Protein AF-A0A3P7NZN1-F1 (afdb_monomer_lite)

pLDDT: mean 89.76, std 15.11, range [35.97, 98.56]

Sequence (94 aa):
MEVGEHSWLRVTHALGKRNYYGAAKAILSDNPVGLTCGMVCPTSDLCEGGCNLTATEEGAIKIGGLQQFAVESFARMNIPQVSIYALLGLNNQA

Foldseek 3Di:
DDPDDPLPVQLVVCVVVVNLVSNQVSQCVVPVPQQVCLPDPPCCVPVQVPAPCCPDPVGGDSSSPSSNVSNVVVVVVVDDDDDPCNVVVHDPPD

Radius of gyration: 15.41 Å; chains: 1; bounding box: 40×32×35 Å

Secondary structure (DSSP, 8-state):
----S-HHHHHHHHHHTT-HHHHHHHHHHH-TTHHHHHHH--GGGTTTTT-GGGGSTT-S--HHHHHHHHHHHHHHTTPPP--HHHHTT-----

Structure (mmCIF, N/CA/C/O backbone):
data_AF-A0A3P7NZN1-F1
#
_entry.id   AF-A0A3P7NZN1-F1
#
loop_
_atom_site.group_PDB
_atom_site.id
_atom_site.type_symbol
_atom_site.label_atom_id
_atom_site.label_alt_id
_atom_site.label_comp_id
_atom_site.label_asym_id
_atom_site.label_entity_id
_atom_site.label_seq_id
_atom_site.pdbx_PDB_ins_code
_atom_site.Cartn_x
_atom_site.Cartn_y
_atom_site.Cartn_z
_atom_site.occupancy
_atom_site.B_iso_or_equiv
_atom_site.auth_seq_id
_atom_site.auth_comp_id
_atom_site.auth_asym_id
_atom_site.auth_atom_id
_atom_site.pdbx_PDB_model_num
ATOM 1 N N . MET A 1 1 ? 18.099 -4.332 15.335 1.00 35.97 1 MET A N 1
ATOM 2 C CA . MET A 1 1 ? 17.666 -4.520 13.935 1.00 35.97 1 MET A CA 1
ATOM 3 C C . MET A 1 1 ? 16.517 -5.509 13.971 1.00 35.97 1 MET A C 1
ATOM 5 O O . MET A 1 1 ? 16.740 -6.693 13.791 1.00 35.97 1 MET A O 1
ATOM 9 N N . GLU A 1 2 ? 15.319 -5.041 14.308 1.00 38.03 2 GLU A N 1
ATOM 10 C CA . GLU A 1 2 ? 14.111 -5.872 14.303 1.00 38.03 2 GLU A CA 1
ATOM 11 C C . GLU A 1 2 ? 13.299 -5.517 13.058 1.00 38.03 2 GLU A C 1
ATOM 13 O O . GLU A 1 2 ? 12.618 -4.497 12.978 1.00 38.03 2 GLU A O 1
ATOM 18 N N . VAL A 1 3 ? 13.461 -6.346 12.034 1.00 43.34 3 VAL A N 1
ATOM 19 C CA . VAL A 1 3 ? 12.521 -6.497 10.924 1.00 43.34 3 VAL A CA 1
ATOM 20 C C . VAL A 1 3 ? 11.476 -7.495 11.418 1.00 43.34 3 VAL A C 1
ATOM 22 O O . VAL A 1 3 ? 11.750 -8.688 11.422 1.00 43.34 3 VAL A O 1
ATOM 25 N N . GLY A 1 4 ? 10.341 -7.015 11.936 1.00 38.97 4 GLY A N 1
ATOM 26 C CA . GLY A 1 4 ? 9.386 -7.899 12.619 1.00 38.97 4 GLY A CA 1
ATOM 27 C C . GLY A 1 4 ? 7.931 -7.443 12.623 1.00 38.97 4 GLY A C 1
ATOM 28 O O . GLY A 1 4 ? 7.100 -8.136 12.057 1.00 38.97 4 GLY A O 1
ATOM 29 N N . GLU A 1 5 ? 7.585 -6.296 13.216 1.00 38.38 5 GLU A N 1
ATOM 30 C CA . GLU A 1 5 ? 6.189 -6.144 13.687 1.00 38.38 5 GLU A CA 1
ATOM 31 C C . GLU A 1 5 ? 5.328 -5.045 13.061 1.00 38.38 5 GLU A C 1
ATOM 33 O O . GLU A 1 5 ? 4.148 -4.956 13.386 1.00 38.38 5 GLU A O 1
ATOM 38 N N . HIS A 1 6 ? 5.808 -4.246 12.100 1.00 51.59 6 HIS A N 1
ATOM 39 C CA . HIS A 1 6 ? 4.935 -3.204 11.541 1.00 51.59 6 HIS A CA 1
ATOM 40 C C . HIS A 1 6 ? 5.155 -2.882 10.058 1.00 51.59 6 HIS A C 1
ATOM 42 O O . HIS A 1 6 ? 5.490 -1.744 9.715 1.00 51.59 6 HIS A O 1
ATOM 48 N N . SER A 1 7 ? 4.916 -3.847 9.157 1.00 65.12 7 SER A N 1
ATOM 49 C CA . SER A 1 7 ? 4.913 -3.566 7.704 1.00 65.12 7 SER A CA 1
ATOM 50 C C . SER A 1 7 ? 4.018 -2.351 7.377 1.00 65.12 7 SER A C 1
ATOM 52 O O . SER A 1 7 ? 4.453 -1.410 6.711 1.00 65.12 7 SER A O 1
ATOM 54 N N . TRP A 1 8 ? 2.845 -2.251 8.017 1.00 77.56 8 TRP A N 1
ATOM 55 C CA . TRP A 1 8 ? 1.921 -1.128 7.828 1.00 77.56 8 TRP A CA 1
ATOM 56 C C . TRP A 1 8 ? 2.343 0.212 8.448 1.00 77.56 8 TRP A C 1
ATOM 58 O O . TRP A 1 8 ? 2.134 1.241 7.804 1.00 77.56 8 TRP A O 1
ATOM 68 N N . LEU A 1 9 ? 2.982 0.254 9.631 1.00 84.31 9 LEU A N 1
ATOM 69 C CA . LEU A 1 9 ? 3.468 1.537 10.183 1.00 84.31 9 LEU A CA 1
ATOM 70 C C . LEU A 1 9 ? 4.541 2.159 9.287 1.00 84.31 9 LEU A C 1
ATOM 72 O O . LEU A 1 9 ? 4.623 3.379 9.170 1.00 84.31 9 LEU A O 1
ATOM 76 N N . ARG A 1 10 ? 5.360 1.335 8.620 1.00 89.19 10 ARG A N 1
ATOM 77 C CA . ARG A 1 10 ? 6.370 1.831 7.673 1.00 89.19 10 ARG A CA 1
ATOM 78 C C . ARG A 1 10 ? 5.715 2.517 6.476 1.00 89.19 10 ARG A C 1
ATOM 80 O O . ARG A 1 10 ? 6.200 3.564 6.049 1.00 89.19 10 ARG A O 1
ATOM 87 N N . VAL A 1 11 ? 4.615 1.958 5.968 1.00 92.75 11 VAL A N 1
ATOM 88 C CA . VAL A 1 11 ? 3.842 2.527 4.854 1.00 92.75 11 VAL A CA 1
ATOM 89 C C . VAL A 1 11 ? 3.210 3.858 5.256 1.00 92.75 11 VAL A C 1
ATOM 91 O O . VAL A 1 11 ? 3.442 4.865 4.589 1.00 92.75 11 VAL A O 1
ATOM 94 N N . THR A 1 12 ? 2.459 3.899 6.360 1.00 93.00 12 THR A N 1
ATOM 95 C CA . THR A 1 12 ? 1.762 5.122 6.798 1.00 93.00 12 THR A CA 1
ATOM 96 C C . THR A 1 12 ? 2.738 6.235 7.181 1.00 93.00 12 THR A C 1
ATOM 98 O O . THR A 1 12 ? 2.532 7.388 6.801 1.00 93.00 12 THR A O 1
ATOM 101 N N . HIS A 1 13 ? 3.858 5.903 7.831 1.00 94.75 13 HIS A N 1
ATOM 102 C CA . HIS A 1 13 ? 4.937 6.854 8.120 1.00 94.75 13 HIS A CA 1
ATOM 103 C C . HIS A 1 13 ? 5.577 7.419 6.850 1.00 94.75 13 HIS A C 1
ATOM 105 O O . HIS A 1 13 ? 5.812 8.626 6.753 1.00 94.75 13 HIS A O 1
ATOM 111 N N . ALA A 1 14 ? 5.852 6.570 5.854 1.00 96.31 14 ALA A N 1
ATOM 112 C CA . ALA A 1 14 ? 6.396 7.014 4.574 1.00 96.31 14 ALA A CA 1
ATOM 113 C C . ALA A 1 14 ? 5.420 7.950 3.842 1.00 96.31 14 ALA A C 1
ATOM 115 O O . ALA A 1 14 ? 5.842 8.996 3.345 1.00 96.31 14 ALA A O 1
ATOM 116 N N . LEU A 1 15 ? 4.121 7.632 3.847 1.00 96.38 15 LEU A N 1
ATOM 117 C CA . LEU A 1 15 ? 3.071 8.486 3.285 1.00 96.38 15 LEU A CA 1
ATOM 118 C C . LEU A 1 15 ? 2.976 9.839 4.000 1.00 96.38 15 LEU A C 1
ATOM 120 O O . LEU A 1 15 ? 2.970 10.873 3.332 1.00 96.38 15 LEU A O 1
ATOM 124 N N . GLY A 1 16 ? 3.005 9.855 5.337 1.00 97.19 16 GLY A N 1
ATOM 125 C CA . GLY A 1 16 ? 3.008 11.091 6.130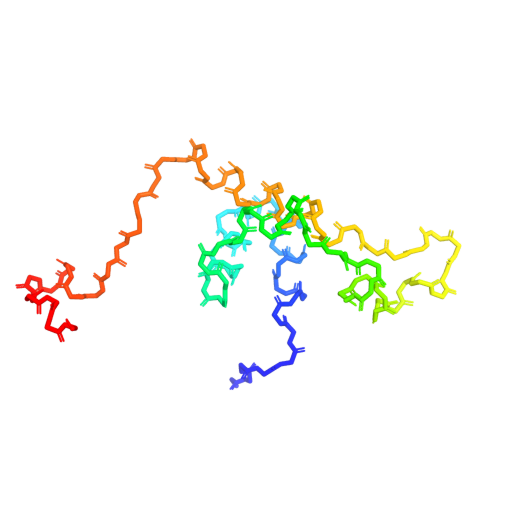 1.00 97.19 16 GLY A CA 1
ATOM 126 C C . GLY A 1 16 ? 4.205 12.002 5.829 1.00 97.19 16 GLY A C 1
ATOM 127 O O . GLY A 1 16 ? 4.086 13.224 5.858 1.00 97.19 16 GLY A O 1
ATOM 128 N N . LYS A 1 17 ? 5.348 11.418 5.448 1.00 97.75 17 LYS A N 1
ATOM 129 C CA . LYS A 1 17 ? 6.553 12.142 5.007 1.00 97.75 17 LYS A CA 1
ATOM 130 C C . LYS A 1 17 ? 6.598 12.447 3.507 1.00 97.75 17 LYS A C 1
ATOM 132 O O . LYS A 1 17 ? 7.633 12.897 3.021 1.00 97.75 17 LYS A O 1
ATOM 137 N N . ARG A 1 18 ? 5.517 12.192 2.760 1.00 97.56 18 ARG A N 1
ATOM 138 C CA . ARG A 1 18 ? 5.454 12.327 1.291 1.00 97.56 18 ARG A CA 1
ATOM 139 C C . ARG A 1 18 ? 6.481 11.468 0.538 1.00 97.56 18 ARG A C 1
ATOM 141 O O . ARG A 1 18 ? 6.822 11.750 -0.607 1.00 97.56 18 ARG A O 1
ATOM 148 N N . ASN A 1 19 ? 6.966 10.394 1.158 1.00 97.62 19 ASN A N 1
ATOM 149 C CA . ASN A 1 19 ? 7.862 9.424 0.538 1.00 97.62 19 ASN A CA 1
ATOM 150 C C . ASN A 1 19 ? 7.050 8.304 -0.135 1.00 97.62 19 ASN A C 1
ATOM 152 O O . ASN A 1 19 ? 6.992 7.172 0.350 1.00 97.62 19 ASN A O 1
ATOM 156 N N . TYR A 1 20 ? 6.405 8.630 -1.257 1.00 97.88 20 TYR A N 1
ATOM 157 C CA . TYR A 1 20 ? 5.517 7.699 -1.964 1.00 97.88 20 TYR A CA 1
ATOM 158 C C . TYR A 1 20 ? 6.267 6.506 -2.562 1.00 97.88 20 TYR A C 1
ATOM 160 O O . TYR A 1 20 ? 5.764 5.387 -2.525 1.00 97.88 20 TYR A O 1
ATOM 168 N N . TYR A 1 21 ? 7.501 6.721 -3.027 1.00 97.75 21 TYR A N 1
ATOM 169 C CA . TYR A 1 21 ? 8.374 5.639 -3.481 1.00 97.75 21 TYR A CA 1
ATOM 170 C C . TYR A 1 21 ? 8.683 4.655 -2.346 1.00 97.75 21 TYR A C 1
ATOM 172 O O . TYR A 1 21 ? 8.557 3.448 -2.522 1.00 97.75 21 TYR A O 1
ATOM 180 N 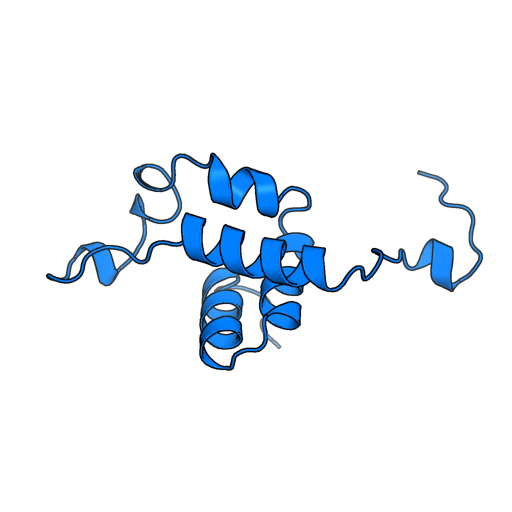N . GLY A 1 22 ? 9.045 5.154 -1.160 1.00 96.31 22 GLY A N 1
ATOM 181 C CA . GLY A 1 22 ? 9.318 4.314 0.007 1.00 96.31 22 GLY A CA 1
ATOM 182 C C . GLY A 1 22 ? 8.094 3.526 0.473 1.00 96.31 22 GLY A C 1
ATOM 183 O O . GLY A 1 22 ? 8.225 2.348 0.802 1.00 96.31 22 GLY A O 1
ATOM 184 N N . ALA A 1 23 ? 6.911 4.150 0.448 1.00 97.19 23 ALA A N 1
ATOM 185 C CA . ALA A 1 23 ? 5.646 3.483 0.749 1.00 97.19 23 ALA A CA 1
ATOM 186 C C . ALA A 1 23 ? 5.343 2.364 -0.263 1.00 97.19 23 ALA A C 1
ATOM 188 O O . ALA A 1 23 ? 5.116 1.223 0.135 1.00 97.19 23 ALA A O 1
ATOM 189 N N . ALA A 1 24 ? 5.417 2.663 -1.565 1.00 97.50 24 ALA A N 1
ATOM 190 C CA . ALA A 1 24 ? 5.190 1.684 -2.626 1.00 97.50 24 ALA A CA 1
ATOM 191 C C . ALA A 1 24 ? 6.213 0.544 -2.594 1.00 97.50 24 ALA A C 1
ATOM 193 O O . ALA A 1 24 ? 5.840 -0.613 -2.751 1.00 97.50 24 ALA A O 1
ATOM 194 N N . LYS A 1 25 ? 7.490 0.845 -2.324 1.00 95.75 25 LYS A N 1
ATOM 195 C CA . LYS A 1 25 ? 8.539 -0.166 -2.167 1.00 95.75 25 LYS A CA 1
ATOM 196 C C . LYS A 1 25 ? 8.225 -1.123 -1.020 1.00 95.75 25 LYS A C 1
ATOM 198 O O . LYS A 1 25 ? 8.404 -2.323 -1.190 1.00 95.75 25 LYS A O 1
ATOM 203 N N . ALA A 1 26 ? 7.776 -0.616 0.130 1.00 95.19 26 ALA A N 1
ATOM 204 C CA . ALA A 1 26 ? 7.389 -1.467 1.254 1.00 95.19 26 ALA A CA 1
ATOM 205 C C . ALA A 1 26 ? 6.212 -2.384 0.880 1.00 95.19 26 ALA A C 1
ATOM 207 O O . ALA A 1 26 ? 6.320 -3.591 1.055 1.00 95.19 26 ALA A O 1
ATOM 208 N N . ILE A 1 27 ? 5.158 -1.831 0.268 1.00 96.06 27 ILE A N 1
ATOM 209 C CA . ILE A 1 27 ? 3.992 -2.599 -0.201 1.00 96.06 27 ILE A CA 1
ATOM 210 C C . ILE A 1 27 ? 4.406 -3.689 -1.201 1.00 96.06 27 ILE A C 1
ATOM 212 O O . ILE A 1 27 ? 4.072 -4.853 -1.014 1.00 96.06 27 ILE A O 1
ATOM 216 N N . LEU A 1 28 ? 5.142 -3.323 -2.255 1.00 95.88 28 LEU A N 1
ATOM 217 C CA . LEU A 1 28 ? 5.498 -4.232 -3.351 1.00 95.88 28 LEU A CA 1
ATOM 218 C C . LEU A 1 28 ? 6.547 -5.281 -2.961 1.00 95.88 28 LEU A C 1
ATOM 220 O O . LEU A 1 28 ? 6.696 -6.270 -3.674 1.00 95.88 28 LEU A O 1
ATOM 224 N N . SER A 1 29 ? 7.262 -5.080 -1.848 1.00 93.19 29 SER A N 1
ATOM 225 C CA . SER A 1 29 ? 8.184 -6.091 -1.307 1.00 93.19 29 SER A CA 1
ATOM 226 C C . SER A 1 29 ? 7.436 -7.283 -0.709 1.00 93.19 29 SER A C 1
ATOM 228 O O . SER A 1 29 ? 7.898 -8.410 -0.856 1.00 93.19 29 SER A O 1
ATOM 230 N N . ASP A 1 30 ? 6.286 -7.035 -0.076 1.00 93.19 30 ASP A N 1
ATOM 231 C CA . ASP A 1 30 ? 5.472 -8.075 0.568 1.00 93.19 30 ASP A CA 1
ATOM 232 C C . ASP A 1 30 ? 4.333 -8.561 -0.350 1.00 93.19 30 ASP A C 1
ATOM 234 O O . ASP A 1 30 ? 3.881 -9.700 -0.251 1.00 93.19 30 ASP A O 1
ATOM 238 N N . ASN A 1 31 ? 3.857 -7.699 -1.254 1.00 93.94 31 ASN A N 1
ATOM 239 C CA . ASN A 1 31 ? 2.735 -7.967 -2.144 1.00 93.94 31 ASN A CA 1
ATOM 240 C C . ASN A 1 31 ? 2.998 -7.424 -3.566 1.00 93.94 31 ASN A C 1
ATOM 242 O O . ASN A 1 31 ? 2.758 -6.239 -3.826 1.00 93.94 31 ASN A O 1
ATOM 246 N N . PRO A 1 32 ? 3.411 -8.273 -4.528 1.00 95.56 32 PRO A N 1
ATOM 247 C CA . PRO A 1 32 ? 3.739 -7.840 -5.890 1.00 95.56 32 PRO A CA 1
ATOM 248 C C . PRO A 1 32 ? 2.530 -7.314 -6.682 1.00 95.56 32 PRO A C 1
ATOM 250 O O . PRO A 1 32 ? 2.706 -6.598 -7.664 1.00 95.56 32 PRO A O 1
ATOM 253 N N . VAL A 1 33 ? 1.300 -7.617 -6.252 1.00 97.38 33 VAL A N 1
ATOM 254 C CA . VAL A 1 33 ? 0.049 -7.113 -6.848 1.00 97.38 33 VAL A CA 1
ATOM 255 C C . VAL A 1 33 ? -0.588 -6.019 -5.987 1.00 97.38 33 VAL A C 1
ATOM 257 O O . VAL A 1 33 ? -1.809 -5.853 -5.948 1.00 97.38 33 VAL A O 1
ATOM 260 N N . GLY A 1 34 ? 0.254 -5.233 -5.307 1.00 97.38 34 GLY A N 1
ATOM 261 C CA . GLY A 1 34 ? -0.162 -4.202 -4.359 1.00 97.38 34 GLY A CA 1
ATOM 262 C C . GLY A 1 34 ? -1.181 -3.199 -4.914 1.00 97.38 34 GLY A C 1
ATOM 263 O O . GLY A 1 34 ? -2.101 -2.819 -4.194 1.00 97.38 34 GLY A O 1
ATOM 264 N N . LEU A 1 35 ? -1.092 -2.813 -6.191 1.00 98.06 35 LEU A N 1
ATOM 265 C CA . LEU A 1 35 ? -2.073 -1.898 -6.790 1.00 98.06 35 LEU A CA 1
ATOM 266 C C . LEU A 1 35 ? -3.479 -2.511 -6.807 1.00 98.06 35 LEU A C 1
ATOM 268 O O . LEU A 1 35 ? -4.422 -1.909 -6.301 1.00 98.06 35 LEU A O 1
ATOM 272 N N . THR A 1 36 ? -3.593 -3.731 -7.335 1.00 98.50 36 THR A N 1
ATOM 273 C CA . THR A 1 36 ? -4.850 -4.479 -7.422 1.00 98.50 36 THR A CA 1
ATOM 274 C C . THR A 1 36 ? -5.443 -4.698 -6.039 1.00 98.50 36 THR A C 1
ATOM 276 O O . THR A 1 36 ? -6.604 -4.374 -5.811 1.00 98.50 36 THR A O 1
ATOM 279 N N . CYS A 1 37 ? -4.639 -5.172 -5.082 1.00 97.88 37 CYS A N 1
ATOM 280 C CA . CYS A 1 37 ? -5.096 -5.362 -3.708 1.00 97.88 37 CYS A CA 1
ATOM 281 C C . CYS A 1 37 ? -5.578 -4.053 -3.069 1.00 97.88 37 CYS A C 1
ATOM 283 O O . CYS A 1 37 ? -6.576 -4.072 -2.362 1.00 97.88 37 CYS A O 1
ATOM 285 N N . GLY A 1 38 ? -4.935 -2.914 -3.345 1.00 97.19 38 GLY A N 1
ATOM 286 C CA . GLY A 1 38 ? -5.409 -1.617 -2.850 1.00 97.19 38 GLY A CA 1
ATOM 287 C C . GLY A 1 38 ? -6.823 -1.265 -3.330 1.00 97.19 38 GLY A C 1
ATOM 288 O O . GLY A 1 38 ? -7.554 -0.591 -2.613 1.00 97.19 38 GLY A O 1
ATOM 289 N N . MET A 1 39 ? -7.217 -1.759 -4.507 1.00 98.12 39 MET A N 1
ATOM 290 C CA . MET A 1 39 ? -8.518 -1.481 -5.124 1.00 98.12 39 MET A CA 1
ATOM 291 C C . MET A 1 39 ? -9.607 -2.498 -4.764 1.00 98.12 39 MET A C 1
ATOM 293 O O . MET A 1 39 ? -10.771 -2.120 -4.672 1.00 98.12 39 MET A O 1
ATOM 297 N N . VAL A 1 40 ? -9.261 -3.782 -4.612 1.00 98.12 40 VAL A N 1
ATOM 298 C CA . VAL A 1 40 ? -10.261 -4.873 -4.540 1.00 98.12 40 VAL A CA 1
ATOM 299 C C . VAL A 1 40 ? -10.251 -5.661 -3.233 1.00 98.12 40 VAL A C 1
ATOM 301 O O . VAL A 1 40 ? -11.083 -6.547 -3.053 1.00 98.12 40 VAL A O 1
ATOM 304 N N . CYS A 1 41 ? -9.300 -5.400 -2.335 1.00 97.06 41 CYS A N 1
ATOM 305 C CA . CYS A 1 41 ? -9.216 -6.131 -1.074 1.00 97.06 41 CYS A CA 1
ATOM 306 C C . CYS A 1 41 ? -10.461 -5.850 -0.208 1.00 97.06 41 CYS A C 1
ATOM 308 O O . CYS A 1 41 ? -10.802 -4.679 -0.022 1.00 97.06 41 CYS A O 1
ATOM 310 N N . PRO A 1 42 ? -11.124 -6.881 0.354 1.00 97.81 42 PRO A N 1
ATOM 311 C CA . PRO A 1 42 ? -12.222 -6.706 1.304 1.00 97.81 42 PRO A CA 1
ATOM 312 C C . PRO A 1 42 ? -11.661 -6.25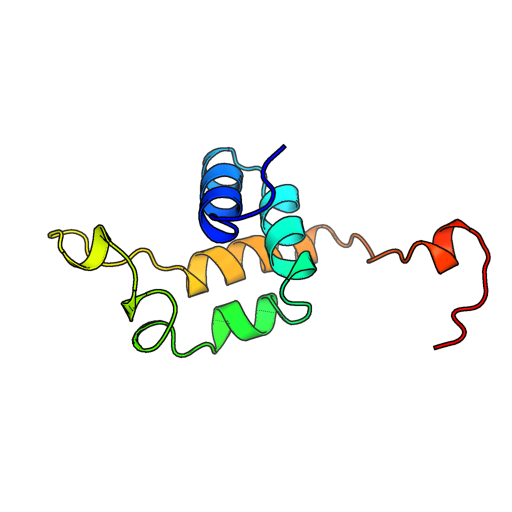4 2.661 1.00 97.81 42 PRO A C 1
ATOM 314 O O . PRO A 1 42 ? -11.533 -7.032 3.604 1.00 97.81 42 PRO A O 1
ATOM 317 N N . THR A 1 43 ? -11.233 -4.993 2.749 1.00 96.75 43 THR A N 1
ATOM 318 C CA . THR A 1 43 ? -10.420 -4.503 3.870 1.00 96.75 43 THR A CA 1
ATOM 319 C C . THR A 1 43 ? -11.145 -4.548 5.211 1.00 96.75 43 THR A C 1
ATOM 321 O O . THR A 1 43 ? -10.482 -4.774 6.224 1.00 96.75 43 THR A O 1
ATOM 324 N N . SER A 1 44 ? -12.474 -4.403 5.227 1.00 96.69 44 SER A N 1
ATOM 325 C CA . SER A 1 44 ? -13.308 -4.521 6.434 1.00 96.69 44 SER A CA 1
ATOM 326 C C . SER A 1 44 ? -13.146 -5.862 7.146 1.00 96.69 44 SER A C 1
ATOM 328 O O . SER A 1 44 ? -13.138 -5.895 8.371 1.00 96.69 44 SER A O 1
ATOM 330 N N . ASP A 1 45 ? -12.958 -6.941 6.385 1.00 97.12 45 ASP A N 1
ATOM 331 C CA . ASP A 1 45 ? -12.816 -8.303 6.914 1.00 97.12 45 ASP A CA 1
ATOM 332 C C . ASP A 1 45 ? -11.345 -8.662 7.185 1.00 97.12 45 ASP A C 1
ATOM 334 O O . ASP A 1 45 ? -11.037 -9.725 7.721 1.00 97.12 45 ASP A O 1
ATOM 338 N N . LEU A 1 46 ? -10.422 -7.782 6.784 1.00 95.62 46 LEU A N 1
ATOM 339 C CA . LEU A 1 46 ? -8.979 -7.985 6.833 1.00 95.62 46 LEU A CA 1
ATOM 340 C C . LEU A 1 46 ? -8.303 -6.841 7.607 1.00 95.62 46 LEU A C 1
ATOM 342 O O . LEU A 1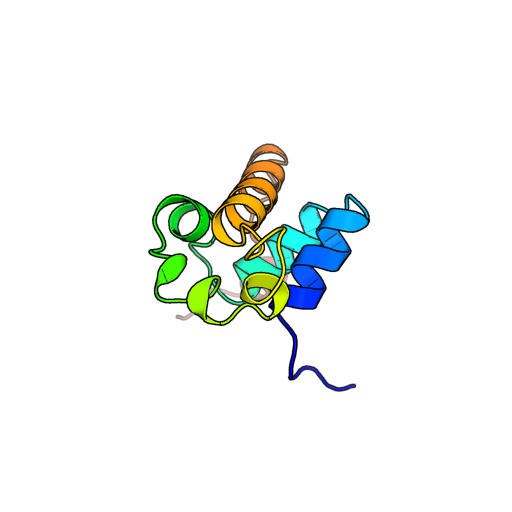 46 ? -8.487 -6.691 8.813 1.00 95.62 46 LEU A O 1
ATOM 346 N N . CYS A 1 47 ? -7.474 -6.040 6.933 1.00 94.12 47 CYS A N 1
ATOM 347 C CA . CYS A 1 47 ? -6.597 -5.072 7.586 1.00 94.12 47 CYS A CA 1
ATOM 348 C C . CYS A 1 47 ? -7.339 -3.929 8.301 1.00 94.12 47 CYS A C 1
ATOM 350 O O . CYS A 1 47 ? -6.871 -3.494 9.351 1.00 94.12 47 CYS A O 1
ATOM 352 N N . GLU A 1 48 ? -8.479 -3.452 7.785 1.00 95.00 48 GLU A N 1
ATOM 353 C CA . GLU A 1 48 ? -9.298 -2.440 8.474 1.00 95.00 48 GLU A CA 1
ATOM 354 C C . GLU A 1 48 ? -10.027 -3.041 9.677 1.00 95.00 48 GLU A C 1
ATOM 356 O O . GLU A 1 48 ? -10.098 -2.387 10.715 1.00 95.00 48 GLU A O 1
ATOM 361 N N . GLY A 1 49 ? -10.476 -4.298 9.583 1.00 93.56 49 GLY A N 1
ATOM 362 C CA . GLY A 1 49 ? -11.142 -5.006 10.682 1.00 93.56 49 GLY A CA 1
ATOM 363 C C . GLY A 1 49 ? -10.268 -5.185 11.929 1.00 93.56 49 GLY A C 1
ATOM 364 O O . GLY A 1 49 ? -10.777 -5.203 13.045 1.00 93.56 49 GLY A O 1
ATOM 365 N N . GLY A 1 50 ? -8.944 -5.259 11.755 1.00 92.44 50 GLY A N 1
ATOM 366 C CA . GLY A 1 50 ? -7.967 -5.310 12.850 1.00 92.44 50 GLY A CA 1
ATOM 367 C C . GLY A 1 50 ? -7.384 -3.952 13.267 1.00 92.44 50 GLY A C 1
ATOM 368 O O . GLY A 1 50 ? -6.439 -3.913 14.053 1.00 92.44 50 GLY A O 1
ATOM 369 N N . CYS A 1 51 ? -7.867 -2.832 12.720 1.00 94.44 51 CYS A N 1
ATOM 370 C CA . CYS A 1 51 ? -7.294 -1.517 13.000 1.00 94.44 51 CYS A CA 1
ATOM 371 C C . CYS A 1 51 ? -7.693 -1.012 14.395 1.00 94.44 51 CYS A C 1
ATOM 373 O O . CYS A 1 51 ? -8.877 -0.905 14.701 1.00 94.44 51 CYS A O 1
ATOM 375 N N . ASN A 1 52 ? -6.721 -0.590 15.211 1.00 94.31 52 ASN A N 1
ATOM 376 C CA . ASN A 1 52 ? -6.988 -0.048 16.552 1.00 94.31 52 ASN A CA 1
ATOM 377 C C . ASN A 1 52 ? -7.850 1.230 16.543 1.00 94.31 52 ASN A C 1
ATOM 379 O O . ASN A 1 52 ? -8.623 1.442 17.473 1.00 94.31 52 ASN A O 1
ATOM 383 N N . LEU A 1 53 ? -7.751 2.067 15.499 1.00 95.44 53 LEU A N 1
ATOM 384 C CA . LEU A 1 53 ? -8.577 3.280 15.378 1.00 95.44 53 LEU A CA 1
ATOM 385 C C . LEU A 1 53 ? -10.056 2.981 15.110 1.00 95.44 53 LEU A C 1
ATOM 387 O O . LEU A 1 53 ? -10.892 3.860 15.254 1.00 95.44 53 LEU A O 1
ATOM 391 N N . THR A 1 54 ? -10.419 1.733 14.805 1.00 95.62 54 THR A N 1
ATOM 392 C CA . THR A 1 54 ? -11.832 1.329 14.727 1.00 95.62 54 THR A CA 1
ATOM 393 C C . THR A 1 54 ? -12.584 1.600 16.034 1.00 95.62 54 THR A C 1
ATOM 395 O O . THR A 1 54 ? -13.791 1.806 16.007 1.00 95.62 54 THR A O 1
ATOM 398 N N . ALA A 1 55 ? -11.884 1.620 17.174 1.00 96.25 55 ALA A N 1
ATOM 399 C CA . ALA A 1 55 ? -12.467 1.895 18.485 1.00 96.25 55 ALA A CA 1
ATOM 400 C C . ALA A 1 55 ? -12.639 3.397 18.803 1.00 96.25 55 ALA A C 1
ATOM 402 O O . ALA A 1 55 ? -13.061 3.727 19.911 1.00 96.25 55 ALA A O 1
ATOM 403 N N . THR A 1 56 ? -12.293 4.302 17.882 1.00 97.75 56 THR A N 1
ATOM 404 C CA . THR A 1 56 ? -12.452 5.756 18.052 1.00 97.75 56 THR A CA 1
ATOM 405 C C . THR A 1 56 ? -13.572 6.300 17.163 1.00 97.75 56 THR A C 1
ATOM 407 O O . THR A 1 56 ? -14.096 5.593 16.301 1.00 97.75 56 THR A O 1
ATOM 410 N N . GLU A 1 57 ? -13.964 7.560 17.369 1.00 97.50 57 GLU A N 1
ATOM 411 C CA . GLU A 1 57 ? -15.042 8.198 16.596 1.00 97.50 57 GLU A CA 1
ATOM 412 C C . GLU A 1 57 ? -14.674 8.396 15.116 1.00 97.50 57 GLU A C 1
ATOM 414 O O . GLU A 1 57 ? -15.546 8.407 14.249 1.00 97.50 57 GLU A O 1
ATOM 419 N N . GLU A 1 58 ? -13.381 8.516 14.808 1.00 96.75 58 GLU A N 1
ATOM 420 C CA . GLU A 1 58 ? -12.867 8.669 13.444 1.00 96.75 58 GLU A CA 1
ATOM 421 C C . GLU A 1 58 ? -12.914 7.361 12.638 1.00 96.75 58 GLU A C 1
ATOM 423 O O . GLU A 1 58 ? -12.984 7.393 11.406 1.00 96.75 58 GLU A O 1
ATOM 428 N N . GLY A 1 59 ? -12.886 6.216 13.327 1.00 96.25 59 GLY A N 1
ATOM 429 C CA . GLY A 1 59 ? -12.923 4.884 12.735 1.00 96.25 59 GLY A CA 1
ATOM 430 C C . GLY A 1 59 ? -11.601 4.406 12.119 1.00 96.25 59 GLY A C 1
ATOM 431 O O . GLY A 1 59 ? -10.541 5.027 12.218 1.00 96.25 59 GLY A O 1
ATOM 432 N N . ALA A 1 60 ? -11.661 3.236 11.475 1.00 96.19 60 ALA A N 1
ATOM 433 C CA . ALA A 1 60 ? -10.496 2.561 10.906 1.00 96.19 60 ALA A CA 1
ATOM 434 C C . ALA A 1 60 ? -9.779 3.393 9.825 1.00 96.19 60 ALA A C 1
ATOM 436 O O . ALA A 1 60 ? -10.405 4.023 8.966 1.00 96.19 60 ALA A O 1
ATOM 437 N N . ILE A 1 61 ? -8.445 3.299 9.794 1.00 94.88 61 ILE A N 1
ATOM 438 C CA . ILE A 1 61 ? -7.628 3.867 8.712 1.00 94.88 61 ILE A CA 1
ATOM 439 C C . ILE A 1 61 ? -8.010 3.205 7.390 1.00 94.88 61 ILE A C 1
ATOM 441 O O . ILE A 1 61 ? -8.021 1.985 7.302 1.00 94.88 61 ILE A O 1
ATOM 445 N N . LYS A 1 62 ? -8.204 3.989 6.327 1.00 95.94 62 LYS A N 1
ATOM 446 C CA . LYS A 1 62 ? -8.481 3.485 4.970 1.00 95.94 62 LYS A CA 1
ATOM 447 C C . LYS A 1 62 ? -7.242 2.908 4.288 1.00 95.94 62 LYS A C 1
ATOM 449 O O . LYS A 1 62 ? -6.683 3.494 3.361 1.00 95.94 62 LYS A O 1
ATOM 454 N N . ILE A 1 63 ? -6.805 1.747 4.776 1.00 95.88 63 ILE A N 1
AT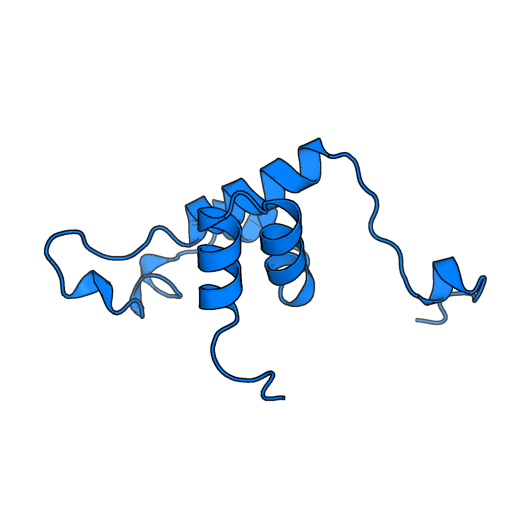OM 455 C CA . ILE A 1 63 ? -5.571 1.066 4.369 1.00 95.88 63 ILE A CA 1
ATOM 456 C C . ILE A 1 63 ? -5.575 0.741 2.869 1.00 95.88 63 ILE A C 1
ATOM 458 O O . ILE A 1 63 ? -4.569 0.991 2.204 1.00 95.88 63 ILE A O 1
ATOM 462 N N . GLY A 1 64 ? -6.697 0.256 2.320 1.00 96.50 64 GLY A N 1
ATOM 463 C CA . GLY A 1 64 ? -6.813 -0.042 0.884 1.00 96.50 64 GLY A CA 1
ATOM 464 C C . GLY A 1 64 ? -6.523 1.185 0.014 1.00 96.50 64 GLY A C 1
ATOM 465 O O . GLY A 1 64 ? -5.653 1.145 -0.857 1.00 96.50 64 GLY A O 1
ATOM 466 N N . GLY A 1 65 ? -7.145 2.321 0.344 1.00 97.56 65 GLY A N 1
ATOM 467 C CA . GLY A 1 65 ? -6.940 3.588 -0.362 1.00 97.56 65 GLY A CA 1
ATOM 468 C C . GLY A 1 65 ? -5.512 4.132 -0.246 1.00 97.56 65 GLY A C 1
ATOM 469 O O . GLY A 1 65 ? -4.953 4.607 -1.234 1.00 97.56 65 GLY A O 1
ATOM 470 N N . LEU A 1 66 ? -4.878 4.019 0.927 1.00 97.50 66 LEU A N 1
ATOM 471 C CA . LEU A 1 66 ? -3.473 4.413 1.105 1.00 97.50 66 LEU A CA 1
ATOM 472 C C . LEU A 1 66 ? -2.521 3.537 0.280 1.00 97.50 66 LEU A C 1
ATOM 474 O O . LEU A 1 66 ? -1.591 4.058 -0.342 1.00 97.50 66 LEU A O 1
ATOM 478 N N . GLN A 1 67 ? -2.760 2.223 0.248 1.00 98.12 67 GLN A N 1
ATOM 479 C CA . GLN A 1 67 ? -1.996 1.288 -0.573 1.00 98.12 67 GLN A CA 1
ATOM 480 C C . GLN A 1 67 ? -2.168 1.594 -2.065 1.00 98.12 67 GLN A C 1
ATOM 482 O O . GLN A 1 67 ? -1.168 1.713 -2.776 1.00 98.12 67 GLN A O 1
ATOM 487 N N . GLN A 1 68 ? -3.409 1.780 -2.525 1.00 98.56 68 GLN A N 1
ATOM 488 C CA . GLN A 1 68 ? -3.700 2.180 -3.900 1.00 98.56 68 GLN A CA 1
ATOM 489 C C . GLN A 1 68 ? -2.940 3.462 -4.255 1.00 98.56 68 GLN A C 1
ATOM 491 O O . GLN A 1 68 ? -2.165 3.468 -5.208 1.00 98.56 68 GLN A O 1
ATOM 496 N N . PHE A 1 69 ? -3.098 4.523 -3.459 1.00 98.38 69 PHE A N 1
ATOM 497 C CA . PHE A 1 69 ? -2.464 5.816 -3.708 1.00 98.38 69 PHE A CA 1
ATOM 498 C C . PHE A 1 69 ? -0.934 5.719 -3.796 1.00 98.38 69 PHE A C 1
ATOM 500 O O . PHE A 1 69 ? -0.323 6.317 -4.689 1.00 98.38 69 PHE A O 1
ATOM 507 N N . ALA A 1 70 ? -0.306 4.967 -2.887 1.00 98.25 70 ALA A N 1
ATOM 508 C CA . ALA A 1 70 ? 1.140 4.778 -2.877 1.00 98.25 70 ALA A CA 1
ATOM 509 C C . ALA A 1 70 ? 1.626 4.107 -4.169 1.00 98.25 70 ALA A C 1
ATOM 511 O O . ALA A 1 70 ? 2.527 4.621 -4.837 1.00 98.25 70 ALA A O 1
ATOM 512 N N . VAL A 1 71 ? 1.011 2.979 -4.539 1.00 98.25 71 VAL A N 1
ATOM 513 C CA . VAL A 1 71 ? 1.438 2.187 -5.699 1.00 98.25 71 VAL A CA 1
ATOM 514 C C . VAL A 1 71 ? 1.087 2.887 -7.013 1.00 98.25 71 VAL A C 1
ATOM 516 O O . VAL A 1 71 ? 1.889 2.868 -7.940 1.00 98.25 71 VAL A O 1
ATOM 519 N N . GLU A 1 72 ? -0.045 3.585 -7.091 1.00 98.56 72 GLU A N 1
ATOM 520 C CA . GLU A 1 72 ? -0.415 4.394 -8.257 1.00 98.56 72 GLU A CA 1
ATOM 521 C C . GLU A 1 72 ? 0.556 5.570 -8.458 1.00 98.56 72 GLU A C 1
ATOM 523 O O . GLU A 1 72 ? 0.966 5.880 -9.579 1.00 98.56 72 GLU A O 1
ATOM 528 N N . SER A 1 73 ? 0.994 6.197 -7.362 1.00 98.31 73 SER A N 1
ATOM 529 C CA . SER A 1 73 ? 2.026 7.236 -7.407 1.00 98.31 73 SER A CA 1
ATOM 530 C C . SER A 1 73 ? 3.356 6.692 -7.909 1.00 98.31 73 SER A C 1
ATOM 532 O O . SER A 1 73 ? 4.000 7.356 -8.714 1.00 98.31 73 SER A O 1
ATOM 534 N N . PHE A 1 74 ? 3.746 5.487 -7.488 1.00 98.44 74 PHE A N 1
ATOM 535 C CA . PHE A 1 74 ? 4.928 4.804 -8.012 1.00 98.44 74 PHE A CA 1
ATOM 536 C C . PHE A 1 74 ? 4.787 4.426 -9.492 1.00 98.44 74 PHE A C 1
ATOM 538 O O . PHE A 1 74 ? 5.713 4.666 -10.261 1.00 98.44 74 PHE A O 1
ATOM 545 N N . ALA A 1 75 ? 3.627 3.922 -9.922 1.00 97.81 75 ALA A N 1
ATOM 546 C CA . ALA A 1 75 ? 3.372 3.585 -11.322 1.00 97.81 75 ALA A CA 1
ATOM 547 C C . ALA A 1 75 ? 3.569 4.801 -12.246 1.00 97.81 75 ALA A C 1
ATOM 549 O O . ALA A 1 75 ? 4.210 4.692 -13.290 1.00 97.81 75 ALA A O 1
ATOM 550 N N . ARG A 1 76 ? 3.119 5.992 -11.820 1.00 98.38 76 ARG A N 1
ATOM 551 C CA . ARG A 1 76 ? 3.354 7.257 -12.542 1.00 98.38 76 ARG A CA 1
ATOM 552 C C . ARG A 1 76 ? 4.825 7.667 -12.637 1.00 98.38 76 ARG A C 1
ATOM 554 O O . ARG A 1 76 ? 5.168 8.435 -13.529 1.00 98.38 76 ARG A O 1
ATOM 561 N N . MET A 1 77 ? 5.692 7.181 -11.746 1.00 98.25 77 MET A N 1
ATOM 562 C CA . MET A 1 77 ? 7.133 7.457 -11.819 1.00 98.25 77 MET A CA 1
ATOM 563 C C . MET A 1 77 ? 7.807 6.708 -12.976 1.00 98.25 77 MET A C 1
ATOM 565 O O . MET A 1 77 ? 8.920 7.070 -13.343 1.00 98.25 77 MET A O 1
ATOM 569 N N . ASN A 1 78 ? 7.152 5.686 -13.547 1.00 97.38 78 ASN A N 1
ATOM 570 C CA . ASN A 1 78 ? 7.669 4.874 -14.652 1.00 97.38 78 ASN A CA 1
ATOM 571 C C . ASN A 1 78 ? 9.065 4.276 -14.369 1.00 97.38 78 ASN A C 1
ATOM 573 O O . ASN A 1 78 ? 9.944 4.254 -15.230 1.00 97.38 78 ASN A O 1
ATOM 577 N N . ILE A 1 79 ? 9.278 3.818 -13.130 1.00 96.00 79 ILE A N 1
ATOM 578 C CA . ILE A 1 79 ? 10.520 3.173 -12.687 1.00 96.00 79 ILE A CA 1
ATOM 579 C C . ILE A 1 79 ? 10.340 1.651 -12.792 1.00 96.00 79 ILE A C 1
ATOM 581 O O . ILE A 1 79 ? 9.441 1.112 -12.142 1.00 96.00 79 ILE A O 1
ATOM 585 N N . PRO A 1 80 ? 11.174 0.934 -13.568 1.00 93.44 80 PRO A N 1
ATOM 586 C CA . PRO A 1 80 ? 11.050 -0.511 -13.707 1.00 93.44 80 PRO A CA 1
ATOM 587 C C . PRO A 1 80 ? 11.511 -1.241 -12.441 1.00 93.44 80 PRO A C 1
ATOM 589 O O . PRO A 1 80 ? 12.431 -0.808 -11.742 1.00 93.44 80 PRO A O 1
ATOM 592 N N . GLN A 1 81 ? 10.909 -2.400 -12.174 1.00 92.19 81 GLN A N 1
ATOM 593 C CA . GLN A 1 81 ? 11.441 -3.333 -11.188 1.00 92.19 81 GLN A CA 1
ATOM 594 C C . GLN A 1 81 ? 12.724 -3.962 -11.737 1.00 92.19 81 GLN A C 1
ATOM 596 O O . GLN A 1 81 ? 12.760 -4.454 -12.862 1.00 92.19 81 GLN A O 1
ATOM 601 N N . VAL A 1 82 ? 13.779 -3.956 -10.928 1.00 90.19 82 VAL A N 1
ATOM 602 C CA . VAL A 1 82 ? 15.042 -4.627 -11.245 1.00 90.19 82 VAL A CA 1
ATOM 603 C C . VAL A 1 82 ? 15.194 -5.842 -10.345 1.00 90.19 82 VAL A C 1
ATOM 605 O O . VAL A 1 82 ? 14.885 -5.784 -9.152 1.00 90.19 82 VAL A O 1
ATOM 608 N N . SER A 1 83 ? 15.642 -6.961 -10.909 1.00 85.44 83 SER A N 1
ATOM 609 C CA . SER A 1 83 ? 16.086 -8.100 -10.110 1.00 85.44 83 SER A CA 1
ATOM 610 C C . SER A 1 83 ? 17.592 -8.005 -9.899 1.00 85.44 83 SER A C 1
ATOM 612 O O . SER A 1 83 ? 18.320 -7.450 -10.727 1.00 85.44 83 SER A O 1
ATOM 614 N N . ILE A 1 84 ? 18.072 -8.571 -8.795 1.00 84.00 84 ILE A N 1
ATOM 615 C CA . ILE A 1 84 ? 19.512 -8.670 -8.560 1.00 84.00 84 ILE A CA 1
ATOM 616 C C . ILE A 1 84 ? 20.203 -9.464 -9.679 1.00 84.00 84 ILE A C 1
ATOM 618 O O . ILE A 1 84 ? 21.300 -9.105 -10.086 1.00 84.00 84 ILE A O 1
ATOM 622 N N . TYR A 1 85 ? 19.533 -10.471 -10.249 1.00 85.56 85 TYR A N 1
ATOM 623 C CA . TYR A 1 85 ? 20.047 -11.229 -11.390 1.00 85.56 85 TYR A CA 1
ATOM 624 C C . TYR A 1 85 ? 20.235 -10.342 -12.622 1.00 85.56 85 TYR A C 1
ATOM 626 O O . TYR A 1 85 ? 21.301 -10.366 -13.228 1.00 85.56 85 TYR A O 1
ATOM 634 N N . ALA A 1 86 ? 19.255 -9.487 -12.932 1.00 83.69 86 ALA A N 1
ATOM 635 C CA . ALA A 1 86 ? 19.358 -8.538 -14.037 1.00 83.69 86 ALA A CA 1
ATOM 636 C C . ALA A 1 86 ? 20.501 -7.527 -13.825 1.00 83.69 86 ALA A C 1
ATOM 638 O O . ALA A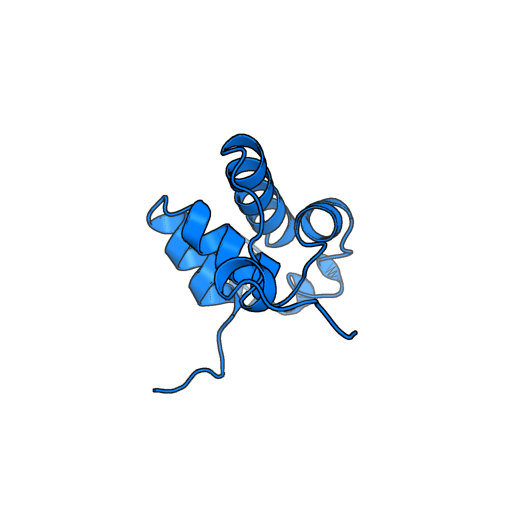 1 86 ? 21.231 -7.225 -14.765 1.00 83.69 86 ALA A O 1
ATOM 639 N N . LEU A 1 87 ? 20.697 -7.043 -12.592 1.00 82.38 87 LEU A N 1
ATOM 640 C CA . LEU A 1 87 ? 21.793 -6.123 -12.256 1.00 82.38 87 LEU A CA 1
ATOM 641 C C . LEU A 1 87 ? 23.177 -6.779 -12.345 1.00 82.38 87 LEU A C 1
ATOM 643 O O . LEU A 1 87 ? 24.145 -6.117 -12.703 1.00 82.38 87 LEU A O 1
ATOM 647 N N . LEU A 1 88 ? 23.271 -8.067 -12.016 1.00 87.62 88 LEU A N 1
ATOM 648 C CA . LEU A 1 88 ? 24.520 -8.829 -12.046 1.00 87.62 88 LEU A CA 1
ATOM 649 C C . LEU A 1 88 ? 24.794 -9.493 -13.406 1.00 87.62 88 LEU A C 1
ATOM 651 O O . LEU A 1 88 ? 25.786 -10.206 -13.538 1.00 87.62 88 LEU A O 1
ATOM 655 N N . GLY A 1 89 ? 23.933 -9.293 -14.411 1.00 84.94 89 GLY A N 1
ATOM 656 C CA . GLY A 1 89 ? 24.052 -9.959 -15.713 1.00 84.94 89 GLY A CA 1
ATOM 657 C C . GLY A 1 89 ? 23.893 -11.483 -15.638 1.00 84.94 89 GLY A C 1
ATOM 658 O O . GLY A 1 89 ? 24.395 -12.202 -16.498 1.00 84.94 89 GLY A O 1
ATOM 659 N N . LEU A 1 90 ? 23.226 -11.986 -14.597 1.00 83.69 90 LEU A N 1
ATOM 660 C CA . LEU A 1 90 ? 22.972 -13.406 -14.394 1.00 83.69 90 LEU A CA 1
ATOM 661 C C . LEU A 1 90 ? 21.638 -13.789 -15.041 1.00 83.69 90 LEU A C 1
ATOM 663 O O . LEU A 1 90 ? 20.633 -13.093 -14.887 1.00 83.69 90 LEU A O 1
ATOM 667 N N . ASN A 1 91 ? 21.610 -14.931 -15.726 1.00 78.50 91 ASN A N 1
ATOM 668 C CA . ASN A 1 91 ? 20.358 -15.493 -16.223 1.00 78.50 91 ASN A CA 1
ATOM 669 C C . ASN A 1 91 ? 19.508 -15.962 -15.038 1.00 78.50 91 ASN A C 1
ATOM 671 O O . ASN A 1 91 ? 19.986 -16.713 -14.185 1.00 78.50 91 ASN A O 1
ATOM 675 N N . ASN A 1 92 ? 18.251 -15.516 -14.998 1.00 67.00 92 ASN A N 1
ATOM 676 C CA . ASN A 1 92 ? 17.269 -15.951 -14.012 1.00 67.00 92 ASN A CA 1
ATOM 677 C C . ASN A 1 92 ? 16.902 -17.417 -14.292 1.00 67.00 92 ASN A C 1
ATOM 679 O O . ASN A 1 92 ? 16.027 -17.693 -15.106 1.00 67.00 92 ASN A O 1
ATOM 683 N N . GLN A 1 93 ? 17.632 -18.344 -13.676 1.00 59.31 93 GLN A N 1
ATOM 684 C CA . GLN A 1 93 ? 17.302 -19.768 -13.644 1.00 59.31 93 GLN A CA 1
ATOM 685 C C . GLN A 1 93 ? 16.250 -19.958 -12.543 1.00 59.31 93 GLN A C 1
ATOM 687 O O . GLN A 1 93 ? 16.587 -20.339 -11.422 1.00 59.31 93 GLN A O 1
ATOM 692 N N . ALA A 1 94 ? 15.011 -19.573 -12.835 1.00 56.38 94 ALA A N 1
ATOM 693 C CA . ALA A 1 94 ? 13.846 -19.898 -12.019 1.00 56.38 94 ALA A CA 1
ATOM 694 C C . ALA A 1 94 ? 13.023 -20.959 -12.747 1.00 56.38 94 ALA A C 1
ATOM 696 O O . ALA A 1 94 ? 12.826 -20.787 -13.973 1.00 56.38 94 ALA A O 1
#

Organism: Dibothriocephalus latus (NCBI:txid60516)

InterPro domains:
  IPR009051 Alpha-helical ferredoxin [G3DSA:1.10.1060.10] (6-89)
  IPR028261 Dihydroprymidine dehydrogenase domain II [PF14691] (14-78)